Protein AF-A0A6G1KBC6-F1 (afdb_monomer)

Organism: NCBI:txid1314801

Mean predicted aligned error: 4.46 Å

Sequence (61 aa):
MELHEGAYNTCWTATARQSETKSGKMYEPVGVRLPKMGYTEDEQLATKVWEWTQKELEAFK

Radius of gyration: 15.66 Å; Cα contacts (8 Å, |Δi|>4): 27; chains: 1; bounding box: 32×29×40 Å

Solvent-accessible surface area (backbone atoms only — not comparable to full-atom values): 4000 Å² total; per-residue (Å²): 132,58,86,78,55,73,52,47,38,59,55,44,70,75,69,54,57,72,91,75,54,58,92,99,63,57,57,59,74,63,81,34,70,54,79,91,56,92,69,78,80,40,64,69,59,52,49,52,52,50,55,52,51,57,58,65,50,59,82,77,110

pLDDT: mean 91.29, std 5.84, range [67.75, 98.38]

Foldseek 3Di:
DPPVQVCVQVVCQVPPDPVLDDPLWDAPPHSHTDDDDDCSPVPVVVVVVVVVVVVVCVVVD

Secondary structure (DSSP, 8-state):
--GGGGGHHHHHHHHS-GGG--TT--BSSTT-BPPP-TTTT-HHHHHHHHHHHHHHHGGG-

Structure (mmCIF, N/CA/C/O backbone):
data_AF-A0A6G1KBC6-F1
#
_entry.id   AF-A0A6G1KBC6-F1
#
loop_
_atom_site.group_PDB
_atom_site.id
_atom_site.type_symbol
_atom_site.label_atom_id
_atom_site.label_alt_id
_atom_site.label_comp_id
_atom_site.label_asym_id
_atom_site.label_entity_id
_atom_site.label_seq_id
_atom_site.pdbx_PDB_ins_code
_atom_site.Cartn_x
_atom_site.Cartn_y
_atom_site.Cartn_z
_atom_site.occupancy
_atom_site.B_iso_or_equiv
_atom_site.auth_seq_id
_atom_site.auth_comp_id
_atom_site.auth_asym_id
_atom_site.auth_atom_id
_atom_site.pdbx_PDB_model_num
ATOM 1 N N . MET A 1 1 ? -2.237 -9.879 -2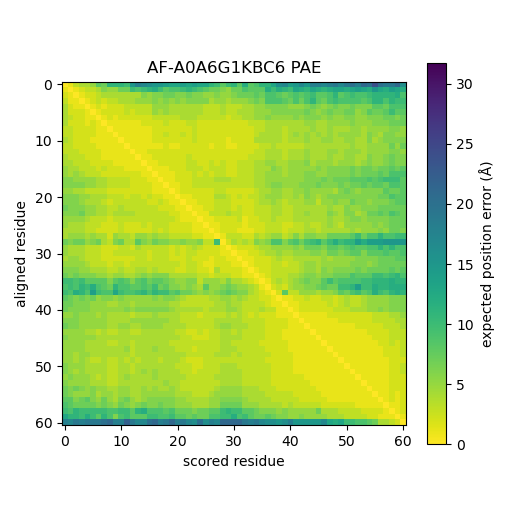1.334 1.00 67.75 1 MET A N 1
ATOM 2 C CA . MET A 1 1 ? -1.708 -10.387 -20.064 1.00 67.75 1 MET A CA 1
ATOM 3 C C . MET A 1 1 ? -2.157 -11.824 -19.958 1.00 67.75 1 MET A C 1
ATOM 5 O O . MET A 1 1 ? -3.358 -12.068 -19.882 1.00 67.75 1 MET A O 1
ATOM 9 N N . GLU A 1 2 ? -1.217 -12.747 -20.045 1.00 86.88 2 GLU A N 1
ATOM 10 C CA . GLU A 1 2 ? -1.445 -14.159 -19.765 1.00 86.88 2 GLU A CA 1
ATOM 11 C C . GLU A 1 2 ? -1.597 -14.359 -18.251 1.00 86.88 2 GLU A C 1
ATOM 13 O O . GLU A 1 2 ? -1.036 -13.601 -17.459 1.00 86.88 2 GLU A O 1
ATOM 18 N N . LEU A 1 3 ? -2.329 -15.393 -17.822 1.00 85.94 3 LEU A N 1
ATOM 19 C CA . LEU A 1 3 ? -2.635 -15.637 -16.401 1.00 85.94 3 LEU A CA 1
ATOM 20 C C . LEU A 1 3 ? -1.390 -15.604 -15.493 1.00 85.94 3 LEU A C 1
ATOM 22 O O . LEU A 1 3 ? -1.441 -15.106 -14.371 1.00 85.94 3 LEU A O 1
ATOM 26 N N . HIS A 1 4 ? -0.269 -16.129 -15.983 1.00 87.38 4 HIS A N 1
ATOM 27 C CA . HIS A 1 4 ? 0.973 -16.224 -15.221 1.00 87.38 4 HIS A CA 1
ATOM 28 C C . HIS A 1 4 ? 1.689 -14.872 -15.043 1.00 87.38 4 HIS A C 1
ATOM 30 O O . HIS A 1 4 ? 2.463 -14.713 -14.100 1.00 87.38 4 HIS A O 1
ATOM 36 N N . GLU A 1 5 ? 1.419 -13.885 -15.901 1.00 89.38 5 GLU A N 1
ATOM 37 C CA . GLU A 1 5 ? 2.075 -12.573 -15.864 1.00 89.38 5 GLU A CA 1
ATOM 38 C C . GLU A 1 5 ? 1.550 -11.687 -14.723 1.00 89.38 5 GLU A C 1
ATOM 40 O O . GLU A 1 5 ? 2.250 -10.779 -14.274 1.00 89.38 5 GLU A O 1
ATOM 45 N N . GLY A 1 6 ? 0.353 -11.968 -14.189 1.00 86.88 6 GLY A N 1
ATOM 46 C CA . GLY A 1 6 ? -0.244 -11.185 -13.099 1.00 86.88 6 GLY A CA 1
ATOM 47 C C . GLY A 1 6 ? 0.600 -11.162 -11.817 1.00 86.88 6 GLY A C 1
ATOM 48 O O . GLY A 1 6 ? 0.582 -10.183 -11.074 1.00 86.88 6 GLY A O 1
ATOM 49 N N . ALA A 1 7 ? 1.400 -12.205 -11.576 1.00 90.94 7 ALA A N 1
ATOM 50 C CA . ALA A 1 7 ? 2.272 -12.291 -10.404 1.00 90.94 7 ALA A CA 1
ATOM 51 C C . ALA A 1 7 ? 3.567 -11.468 -10.539 1.00 90.94 7 ALA A C 1
ATOM 53 O O . ALA A 1 7 ? 4.221 -11.181 -9.533 1.00 90.94 7 ALA A O 1
ATOM 54 N N . TYR A 1 8 ? 3.958 -11.073 -11.756 1.00 94.00 8 TYR A N 1
ATOM 55 C CA . TYR A 1 8 ? 5.282 -10.501 -12.018 1.00 94.00 8 TYR A CA 1
ATOM 56 C C . TYR A 1 8 ? 5.543 -9.216 -11.245 1.00 94.00 8 TYR A C 1
ATOM 58 O O . TYR A 1 8 ? 6.632 -9.030 -10.706 1.00 94.00 8 TYR A O 1
ATOM 66 N N . ASN A 1 9 ? 4.543 -8.343 -11.146 1.00 92.06 9 ASN A N 1
ATOM 67 C CA . ASN A 1 9 ? 4.704 -7.070 -10.459 1.00 92.06 9 ASN A CA 1
ATOM 68 C C . ASN A 1 9 ? 4.905 -7.249 -8.946 1.00 92.06 9 ASN A C 1
ATOM 70 O O . ASN A 1 9 ? 5.743 -6.574 -8.346 1.00 92.06 9 ASN A O 1
ATOM 74 N N . THR A 1 10 ? 4.197 -8.203 -8.336 1.00 91.06 10 THR A N 1
ATOM 75 C CA . THR A 1 10 ? 4.373 -8.547 -6.919 1.00 91.06 10 THR A CA 1
ATOM 76 C C . THR A 1 10 ? 5.726 -9.208 -6.676 1.00 91.06 10 THR A C 1
ATOM 78 O O . THR A 1 10 ? 6.425 -8.808 -5.746 1.00 91.06 10 THR A O 1
ATOM 81 N N . CYS A 1 11 ? 6.135 -10.158 -7.527 1.00 94.19 11 CYS A N 1
ATOM 82 C CA . CYS A 1 11 ? 7.455 -10.788 -7.441 1.00 94.19 11 CYS A CA 1
ATOM 83 C C . CYS A 1 11 ? 8.577 -9.751 -7.557 1.00 94.19 11 CYS A C 1
ATOM 85 O O . CYS A 1 11 ? 9.458 -9.715 -6.704 1.00 94.19 11 CYS A O 1
ATOM 87 N N . TRP A 1 12 ? 8.505 -8.862 -8.551 1.00 94.94 12 TRP A N 1
ATOM 88 C CA . TRP A 1 12 ? 9.463 -7.771 -8.703 1.00 94.94 12 TRP A CA 1
ATOM 89 C C . TRP A 1 12 ? 9.477 -6.855 -7.477 1.00 94.94 12 TRP A C 1
ATOM 91 O O . TRP A 1 12 ? 10.542 -6.623 -6.922 1.00 94.94 12 TRP A O 1
ATOM 101 N N . THR A 1 13 ? 8.321 -6.399 -6.987 1.00 91.94 13 THR A N 1
ATOM 102 C CA . THR A 1 13 ? 8.256 -5.504 -5.813 1.00 91.94 13 THR A CA 1
ATOM 103 C C . THR A 1 13 ? 8.868 -6.147 -4.563 1.00 91.94 13 THR A C 1
ATOM 105 O O . THR A 1 13 ? 9.492 -5.455 -3.761 1.00 91.94 13 THR A O 1
ATOM 108 N N . ALA A 1 14 ? 8.722 -7.465 -4.400 1.00 92.50 14 ALA A N 1
ATOM 109 C CA . ALA A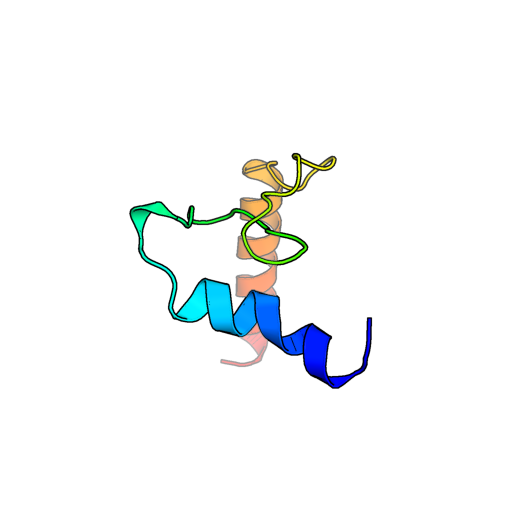 1 14 ? 9.271 -8.203 -3.266 1.00 92.50 14 ALA A CA 1
ATOM 110 C C . ALA A 1 14 ? 10.798 -8.399 -3.332 1.00 92.50 14 ALA A C 1
ATOM 112 O O . ALA A 1 14 ? 11.428 -8.556 -2.287 1.00 92.50 14 ALA A O 1
ATOM 113 N N . THR A 1 15 ? 11.397 -8.413 -4.530 1.00 94.19 15 THR A N 1
ATOM 114 C CA . THR A 1 15 ? 12.820 -8.761 -4.720 1.00 94.19 15 THR A CA 1
ATOM 115 C C . THR A 1 15 ? 13.681 -7.651 -5.321 1.00 94.19 15 THR A C 1
ATOM 117 O O . THR A 1 15 ? 14.904 -7.786 -5.357 1.00 94.19 15 THR A O 1
ATOM 120 N N . ALA A 1 16 ? 13.074 -6.584 -5.842 1.00 94.12 16 ALA A N 1
ATOM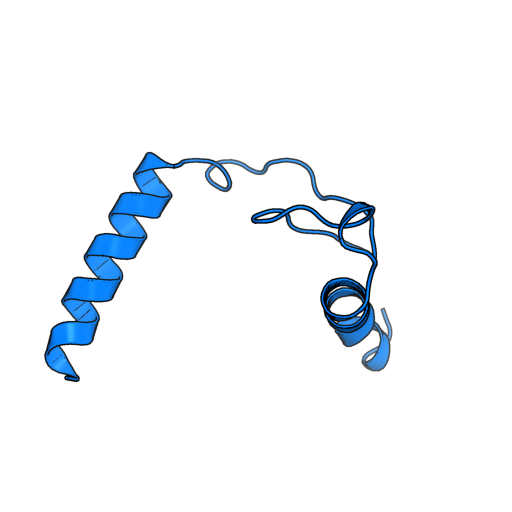 121 C CA . ALA A 1 16 ? 13.780 -5.453 -6.429 1.00 94.12 16 ALA A CA 1
ATOM 122 C C . ALA A 1 16 ? 14.656 -4.745 -5.391 1.00 94.12 16 ALA A C 1
ATOM 124 O O . ALA A 1 16 ? 14.430 -4.822 -4.177 1.00 94.12 16 ALA A O 1
ATOM 125 N N . ARG A 1 17 ? 15.670 -4.016 -5.861 1.00 95.50 17 ARG A N 1
ATOM 126 C CA . ARG A 1 17 ? 16.515 -3.232 -4.958 1.00 95.50 17 ARG A CA 1
ATOM 127 C C . ARG A 1 17 ? 15.669 -2.136 -4.315 1.00 95.50 17 ARG A C 1
ATOM 129 O O . ARG A 1 17 ? 14.780 -1.564 -4.941 1.00 95.50 17 ARG A O 1
ATOM 136 N N . GLN A 1 18 ? 16.003 -1.763 -3.082 1.00 89.44 18 GLN A N 1
ATOM 137 C CA . GLN A 1 18 ? 15.300 -0.678 -2.385 1.00 89.44 18 GLN A CA 1
ATOM 138 C C . GLN A 1 18 ? 15.347 0.651 -3.156 1.00 89.44 18 GLN A C 1
ATOM 140 O O . GLN A 1 18 ? 14.423 1.444 -3.058 1.00 89.44 18 GLN A O 1
ATOM 145 N N . SER A 1 19 ? 16.391 0.886 -3.959 1.00 93.12 19 SER A N 1
ATOM 146 C CA . SER A 1 19 ? 16.509 2.070 -4.823 1.00 93.12 19 SER A CA 1
ATOM 147 C C . SER A 1 19 ? 15.511 2.100 -5.985 1.00 93.12 19 SER A C 1
ATOM 149 O O . SER A 1 19 ? 15.300 3.154 -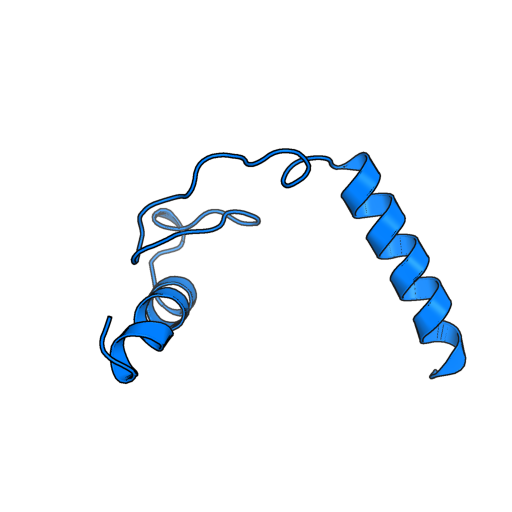6.575 1.00 93.12 19 SER A O 1
ATOM 151 N N . GLU A 1 20 ? 14.944 0.951 -6.350 1.00 91.56 20 GLU A N 1
ATOM 152 C CA . GLU A 1 20 ? 14.024 0.790 -7.482 1.00 91.56 20 GLU A CA 1
ATOM 153 C C . GLU A 1 20 ? 12.555 0.865 -7.045 1.00 91.56 20 GLU A C 1
ATOM 155 O O . GLU A 1 20 ? 11.664 0.987 -7.883 1.00 91.56 20 GLU A O 1
ATOM 160 N N . THR A 1 21 ? 12.290 0.828 -5.735 1.00 91.19 21 THR A N 1
ATOM 161 C CA . THR A 1 21 ? 10.944 0.878 -5.162 1.00 91.19 21 THR A CA 1
ATOM 162 C C . THR A 1 21 ? 10.790 2.072 -4.226 1.00 91.19 21 THR A C 1
ATOM 164 O O . THR A 1 21 ? 11.747 2.671 -3.739 1.00 91.19 21 THR A O 1
ATOM 167 N N . LYS A 1 22 ? 9.542 2.467 -3.977 1.00 90.06 22 LYS A N 1
ATOM 168 C CA . LYS A 1 22 ? 9.217 3.547 -3.043 1.00 90.06 22 LYS A CA 1
ATOM 169 C C . LYS A 1 22 ? 8.019 3.131 -2.219 1.00 90.06 22 LYS A C 1
ATOM 171 O O . LYS A 1 22 ? 6.987 2.776 -2.785 1.00 90.06 22 LYS A O 1
ATOM 176 N N . SER A 1 23 ? 8.168 3.213 -0.899 1.00 87.00 23 SER A N 1
ATOM 177 C CA . SER A 1 23 ? 7.094 2.892 0.038 1.00 87.00 23 SER A CA 1
ATOM 178 C C . SER A 1 23 ? 5.836 3.714 -0.262 1.00 87.00 23 SER A C 1
ATOM 180 O O . SER A 1 23 ? 5.917 4.900 -0.608 1.00 87.00 23 SER A O 1
ATOM 182 N N . GLY A 1 24 ? 4.680 3.057 -0.180 1.00 86.62 24 GLY A N 1
ATOM 183 C CA . GLY A 1 24 ? 3.374 3.657 -0.456 1.00 86.62 24 GLY A CA 1
ATOM 184 C C . GLY A 1 24 ? 3.128 4.023 -1.924 1.00 86.62 24 GLY A C 1
ATOM 185 O O . GLY A 1 24 ? 2.254 4.844 -2.194 1.00 86.62 24 GLY A O 1
ATOM 186 N N . LYS A 1 25 ? 3.904 3.488 -2.879 1.00 89.56 25 LYS A N 1
ATOM 187 C CA . LYS A 1 25 ? 3.676 3.685 -4.322 1.00 89.56 25 LYS A CA 1
ATOM 188 C C . LYS A 1 25 ? 3.239 2.397 -5.001 1.00 89.56 25 LYS A C 1
ATOM 190 O O . LYS A 1 25 ? 3.680 1.313 -4.639 1.00 89.56 25 LYS A O 1
ATOM 195 N N . MET A 1 26 ? 2.390 2.561 -6.010 1.00 89.19 26 MET A N 1
ATOM 196 C CA . MET A 1 26 ? 1.889 1.489 -6.859 1.00 89.19 26 MET A CA 1
ATOM 197 C C . MET A 1 26 ? 2.622 1.508 -8.204 1.00 89.19 26 MET A C 1
ATOM 199 O O . MET A 1 26 ? 2.934 2.582 -8.728 1.00 89.19 26 MET A O 1
ATOM 203 N N . TYR A 1 27 ? 2.902 0.324 -8.743 1.00 90.88 27 TYR A N 1
ATOM 204 C CA . TYR A 1 27 ? 3.638 0.128 -9.990 1.00 90.88 27 TYR A CA 1
ATOM 205 C C . TYR A 1 27 ? 2.834 -0.784 -10.917 1.00 90.88 27 TYR A C 1
ATOM 207 O O . TYR A 1 27 ? 2.306 -1.781 -10.434 1.00 90.88 27 TYR A O 1
ATOM 215 N N . GLU A 1 28 ? 2.727 -0.452 -12.205 1.00 87.19 28 GLU A N 1
ATOM 216 C CA . GLU A 1 28 ? 2.091 -1.275 -13.236 1.00 87.19 28 GLU A CA 1
ATOM 217 C C . GLU A 1 28 ? 2.446 -0.809 -14.674 1.00 87.19 28 GLU A C 1
ATOM 219 O O . GLU A 1 28 ? 2.306 0.381 -14.970 1.00 87.19 28 GLU A O 1
ATOM 224 N N . PRO A 1 29 ? 2.835 -1.728 -15.589 1.00 87.38 29 PRO A N 1
ATOM 225 C CA . PRO A 1 29 ? 3.380 -3.060 -15.305 1.00 87.38 29 PRO A CA 1
ATOM 226 C C . PRO A 1 29 ? 4.836 -2.962 -14.807 1.00 87.38 29 PRO A C 1
ATOM 228 O O . PRO A 1 29 ? 5.557 -2.061 -15.214 1.00 87.38 29 PRO A O 1
ATOM 231 N N . VAL A 1 30 ? 5.248 -3.881 -13.921 1.00 90.38 30 VAL A N 1
ATOM 232 C CA . VAL A 1 30 ? 6.621 -4.132 -13.406 1.00 90.38 30 VAL A CA 1
ATOM 233 C C . VAL A 1 30 ? 7.567 -2.921 -13.435 1.00 90.38 30 VAL A C 1
ATOM 235 O O . VAL A 1 30 ? 8.191 -2.614 -14.447 1.00 90.38 30 VAL A O 1
ATOM 238 N N . GLY A 1 31 ? 7.723 -2.243 -12.299 1.00 88.56 31 GLY A N 1
ATOM 239 C CA . GLY A 1 31 ? 8.670 -1.127 -12.171 1.00 88.56 31 GLY A CA 1
ATOM 240 C C . GLY A 1 31 ? 8.229 0.196 -12.790 1.00 88.56 31 GLY A C 1
ATOM 241 O O . GLY A 1 31 ? 8.847 1.229 -12.527 1.00 88.56 31 GLY A O 1
ATOM 242 N N . VAL A 1 32 ? 7.112 0.224 -13.514 1.00 91.88 32 VAL A N 1
ATOM 243 C CA . VAL A 1 32 ? 6.510 1.471 -13.995 1.00 91.88 32 VAL A CA 1
ATOM 244 C C . VAL A 1 32 ? 5.626 2.063 -12.906 1.00 91.88 32 VAL A C 1
ATOM 246 O O . VAL A 1 32 ? 4.557 1.546 -12.613 1.00 91.88 32 VAL A O 1
ATOM 249 N N . ARG A 1 33 ? 6.057 3.158 -12.274 1.00 88.75 33 ARG A N 1
ATOM 250 C CA . ARG A 1 33 ? 5.257 3.822 -11.237 1.00 88.75 33 ARG A CA 1
ATOM 251 C C . ARG A 1 33 ? 3.970 4.397 -11.832 1.00 88.75 33 ARG A C 1
ATOM 253 O O . ARG A 1 33 ? 4.029 5.218 -12.746 1.00 88.75 33 ARG A O 1
ATOM 260 N N . LEU A 1 34 ? 2.832 4.068 -11.225 1.00 89.75 34 LEU A N 1
ATOM 261 C CA . LEU A 1 34 ? 1.560 4.688 -11.576 1.00 89.75 34 LEU A CA 1
ATOM 262 C C . LEU A 1 34 ? 1.486 6.145 -11.081 1.00 89.75 34 LEU A C 1
ATOM 264 O O . LEU A 1 34 ? 2.003 6.476 -10.001 1.00 89.75 34 LEU A O 1
ATOM 268 N N . PRO A 1 35 ? 0.840 7.038 -11.853 1.00 87.06 35 PRO A N 1
ATOM 269 C CA . PRO A 1 35 ? 0.562 8.392 -11.401 1.00 87.06 35 PRO A CA 1
ATOM 270 C C . PRO A 1 35 ? -0.395 8.377 -10.203 1.00 87.06 35 PRO A C 1
ATOM 272 O O . PRO A 1 35 ? -1.101 7.403 -9.950 1.00 87.06 35 PRO A O 1
ATOM 275 N N . LYS A 1 36 ? -0.424 9.487 -9.461 1.00 84.50 36 LYS A N 1
ATOM 276 C CA . LYS A 1 36 ? -1.396 9.685 -8.378 1.00 84.50 36 LYS A CA 1
ATOM 277 C C . LYS A 1 36 ? -2.809 9.664 -8.960 1.00 84.50 36 LYS A C 1
ATOM 279 O O . LYS A 1 36 ? -3.034 10.286 -9.998 1.00 84.50 36 LYS A O 1
ATOM 284 N N . MET A 1 37 ? -3.754 9.019 -8.282 1.00 83.31 37 MET A N 1
ATOM 285 C CA . MET A 1 37 ? -5.146 8.951 -8.729 1.00 83.31 37 MET A CA 1
ATOM 286 C C . MET A 1 37 ? -6.072 9.439 -7.616 1.00 83.31 37 MET A C 1
ATOM 288 O O . MET A 1 37 ? -6.181 8.803 -6.576 1.00 83.31 37 MET A O 1
ATOM 292 N N . GLY A 1 38 ? -6.754 10.569 -7.823 1.00 87.88 38 GLY A N 1
ATOM 293 C CA . GLY A 1 38 ? -7.764 11.074 -6.885 1.00 87.88 38 GLY A CA 1
ATOM 294 C C . GLY A 1 38 ? -7.288 11.098 -5.426 1.00 87.88 38 GLY A C 1
ATOM 295 O O . GLY A 1 38 ? -6.348 11.810 -5.082 1.00 87.88 38 GLY A O 1
ATOM 296 N N . TYR A 1 39 ? -7.936 10.294 -4.585 1.00 90.38 39 TYR A N 1
ATOM 297 C CA . TYR A 1 39 ? -7.713 10.210 -3.140 1.00 90.38 39 TYR A CA 1
ATOM 298 C C . TYR A 1 39 ? -6.555 9.285 -2.715 1.00 90.38 39 TYR A C 1
ATOM 300 O O . TYR A 1 39 ? -6.324 9.120 -1.521 1.00 90.38 39 TYR A O 1
ATOM 308 N N . THR A 1 40 ? -5.804 8.675 -3.642 1.00 87.81 40 THR A N 1
ATOM 309 C CA . THR A 1 40 ? -4.746 7.693 -3.302 1.00 87.81 40 THR A CA 1
ATOM 310 C C . THR A 1 40 ? -3.600 8.260 -2.465 1.00 87.81 40 THR A C 1
ATOM 312 O O . THR A 1 40 ? -2.797 7.501 -1.935 1.00 87.81 40 THR A O 1
ATOM 315 N N . GLU A 1 41 ? -3.469 9.585 -2.393 1.00 87.94 41 GLU A N 1
ATOM 316 C CA . GLU A 1 41 ? -2.468 10.257 -1.559 1.00 87.94 41 GLU A CA 1
ATOM 317 C C . GLU A 1 41 ? -3.091 11.210 -0.525 1.00 87.94 41 GLU A C 1
ATOM 319 O O . GLU A 1 41 ? -2.407 12.088 -0.005 1.00 87.94 41 GLU A O 1
ATOM 324 N N . ASP A 1 42 ? -4.385 11.060 -0.229 1.00 93.31 42 ASP A N 1
ATOM 325 C CA . ASP A 1 42 ? -5.040 11.811 0.841 1.00 93.31 42 ASP A CA 1
ATOM 326 C C . ASP A 1 42 ? -4.697 11.189 2.206 1.00 93.31 42 ASP A C 1
ATOM 328 O O . ASP A 1 42 ? -5.281 10.190 2.632 1.00 93.31 42 ASP A O 1
ATOM 332 N N . GLU A 1 43 ? -3.723 11.785 2.897 1.00 93.00 43 GLU A N 1
ATOM 333 C CA . GLU A 1 43 ? -3.259 11.328 4.214 1.00 93.00 43 GLU A CA 1
ATOM 334 C C . GLU A 1 43 ? -4.345 11.426 5.299 1.00 93.00 43 GLU A C 1
ATOM 336 O O . GLU A 1 43 ? -4.385 10.601 6.220 1.00 93.00 43 GLU A O 1
ATOM 341 N N . GLN A 1 44 ? -5.264 12.394 5.188 1.00 96.50 44 GLN A N 1
ATOM 342 C CA . GLN A 1 44 ? -6.361 12.535 6.146 1.00 96.50 44 GLN A CA 1
ATOM 343 C C . GLN A 1 44 ? -7.364 11.400 5.970 1.00 96.50 44 GLN A C 1
ATOM 345 O O . GLN A 1 44 ? -7.817 10.812 6.955 1.00 96.50 44 GLN A O 1
ATOM 350 N N . LEU A 1 45 ? -7.702 11.069 4.723 1.00 96.19 45 LEU A N 1
ATOM 351 C CA . LEU A 1 45 ? -8.573 9.939 4.426 1.00 96.19 45 LEU A CA 1
ATOM 352 C C . LEU A 1 45 ? -7.918 8.613 4.830 1.00 96.19 45 LEU A C 1
ATOM 354 O O . LEU A 1 45 ? -8.586 7.779 5.438 1.00 96.19 45 LEU A O 1
ATOM 358 N N . ALA A 1 46 ? -6.619 8.443 4.567 1.00 94.69 46 ALA A N 1
ATOM 359 C CA . ALA A 1 46 ? -5.870 7.262 4.992 1.00 94.69 46 ALA A CA 1
ATOM 360 C C 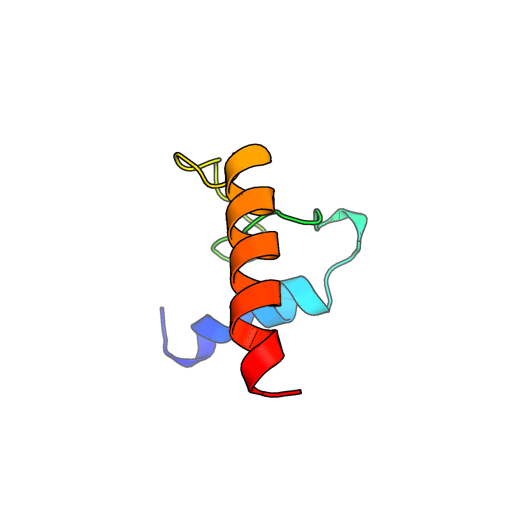. ALA A 1 46 ? -5.936 7.063 6.516 1.00 94.69 46 ALA A C 1
ATOM 362 O O . ALA A 1 46 ? -6.226 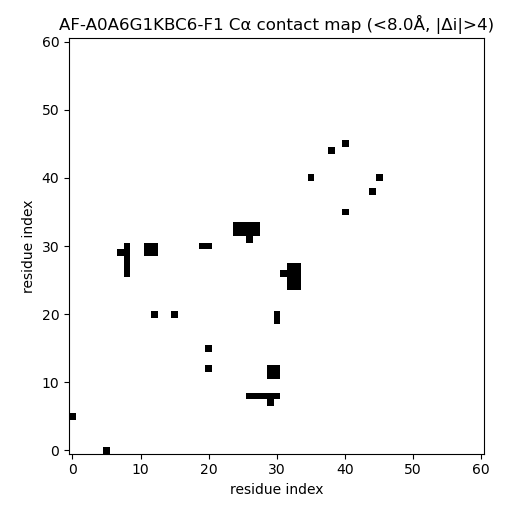5.961 6.982 1.00 94.69 46 ALA A O 1
ATOM 363 N N . THR A 1 47 ? -5.755 8.141 7.286 1.00 97.69 47 THR A N 1
ATOM 364 C CA . THR A 1 47 ? -5.871 8.113 8.754 1.00 97.69 47 THR A CA 1
ATOM 365 C C . THR A 1 47 ? -7.279 7.727 9.200 1.00 97.69 47 THR A C 1
ATOM 367 O O . THR A 1 47 ? -7.439 6.811 10.003 1.00 97.69 47 THR A O 1
ATOM 370 N N . LYS A 1 48 ? -8.313 8.352 8.623 1.00 98.25 48 LYS A N 1
ATOM 371 C CA . LYS A 1 48 ? -9.715 8.050 8.958 1.00 98.25 48 LYS A CA 1
ATOM 372 C C . LYS A 1 48 ? -10.067 6.585 8.703 1.00 98.25 48 LYS A C 1
ATOM 374 O O . LYS A 1 48 ? -10.717 5.956 9.535 1.00 98.25 48 LYS A O 1
ATOM 379 N N . VAL A 1 49 ? -9.636 6.036 7.564 1.00 97.19 49 VAL A N 1
ATOM 380 C CA . VAL A 1 49 ? -9.873 4.626 7.217 1.00 97.19 49 VAL A CA 1
ATOM 381 C C . VAL A 1 49 ? -9.126 3.701 8.176 1.00 97.19 49 VAL A C 1
ATOM 383 O O . VAL A 1 49 ? -9.688 2.692 8.604 1.00 97.19 49 VAL A O 1
ATOM 386 N N . TRP A 1 50 ? -7.892 4.045 8.547 1.00 97.62 50 TRP A N 1
ATOM 387 C CA . TRP A 1 50 ? -7.112 3.273 9.511 1.00 97.62 50 TRP A CA 1
ATOM 388 C C . TRP A 1 50 ? -7.791 3.213 10.882 1.00 97.62 50 TRP A C 1
ATOM 390 O O . TRP A 1 50 ? -8.024 2.121 11.399 1.00 97.62 50 TRP A O 1
ATOM 400 N N . GLU A 1 51 ? -8.156 4.365 11.446 1.00 98.38 51 GLU A N 1
ATOM 401 C CA . GLU A 1 51 ? -8.822 4.461 12.751 1.00 98.38 51 GLU A CA 1
ATOM 402 C C . GLU A 1 51 ? -10.159 3.718 12.765 1.00 98.38 51 GLU A C 1
ATOM 404 O O . GLU A 1 51 ? -10.431 2.946 13.687 1.00 98.38 51 GLU A O 1
ATOM 409 N N . TRP A 1 52 ? -10.969 3.896 11.717 1.00 98.38 52 TRP A N 1
ATOM 410 C CA . TRP A 1 52 ? -12.219 3.159 11.564 1.00 98.38 52 TRP A CA 1
ATOM 411 C C . TRP A 1 52 ? -11.975 1.646 11.527 1.00 98.38 52 TRP A C 1
ATOM 413 O O . TRP A 1 52 ? -12.607 0.910 12.279 1.00 98.38 52 TRP A O 1
ATOM 423 N N . THR A 1 53 ? -11.002 1.181 10.738 1.00 97.94 53 THR A N 1
ATOM 424 C CA . THR A 1 53 ? -10.676 -0.252 10.634 1.00 97.94 53 THR A CA 1
ATOM 425 C C . THR A 1 53 ? -10.226 -0.824 11.976 1.00 97.94 53 THR A C 1
ATOM 427 O O . THR A 1 53 ? -10.666 -1.905 12.361 1.00 97.94 53 THR A O 1
ATOM 430 N N . GLN A 1 54 ? -9.371 -0.107 12.716 1.00 98.31 54 GLN A N 1
ATOM 431 C CA . GLN A 1 54 ? -8.933 -0.547 14.043 1.00 98.31 54 GLN A CA 1
ATOM 432 C C . GLN A 1 54 ? -10.117 -0.710 14.998 1.00 98.31 54 GLN A C 1
ATOM 434 O O . GLN A 1 54 ? -10.167 -1.712 15.707 1.00 98.31 54 GLN A O 1
ATOM 439 N N . LYS A 1 55 ? -11.080 0.218 14.960 1.00 98.12 55 LYS A N 1
ATOM 440 C CA . LYS A 1 55 ? -12.306 0.158 15.762 1.00 98.12 55 LYS A CA 1
ATOM 441 C C . LYS A 1 55 ? -13.193 -1.037 15.394 1.00 98.12 55 LYS A C 1
ATOM 443 O O . LYS A 1 55 ? -13.652 -1.735 16.289 1.00 98.12 55 LYS A O 1
ATOM 448 N N . GLU A 1 56 ? -13.418 -1.311 14.108 1.00 98.06 56 GLU A N 1
ATOM 449 C CA . GLU A 1 56 ? -14.218 -2.478 13.685 1.00 98.06 56 GLU A CA 1
ATOM 450 C C . GLU A 1 56 ? -13.575 -3.805 14.121 1.00 98.06 56 GLU A C 1
ATOM 452 O O . GLU A 1 56 ? -14.264 -4.753 14.501 1.00 98.06 56 GLU A O 1
ATOM 457 N N . LEU A 1 57 ? -12.239 -3.871 14.114 1.00 97.81 57 LEU A N 1
ATOM 458 C CA . LEU A 1 57 ? -11.494 -5.058 14.531 1.00 97.81 57 LEU A CA 1
ATOM 459 C C . LEU A 1 57 ? -11.502 -5.292 16.049 1.00 97.81 57 LEU A C 1
ATOM 461 O O . LEU A 1 57 ? -11.205 -6.406 16.477 1.00 97.81 57 LEU A O 1
ATOM 465 N N . GLU A 1 58 ? -11.854 -4.302 16.876 1.00 97.12 58 GLU A N 1
ATOM 466 C CA . GLU A 1 58 ? -11.968 -4.486 18.333 1.00 97.12 58 GLU A CA 1
ATOM 467 C C . GLU A 1 58 ? -13.028 -5.523 18.713 1.00 97.12 58 GLU A C 1
ATOM 469 O O . GLU A 1 58 ? -12.861 -6.209 19.716 1.00 97.12 58 GLU A O 1
ATOM 474 N N . ALA A 1 59 ? -14.066 -5.702 17.892 1.00 95.69 59 ALA A N 1
ATOM 475 C CA . ALA A 1 59 ? -15.095 -6.719 18.113 1.00 95.69 59 ALA A CA 1
ATOM 476 C C . ALA A 1 59 ? -14.588 -8.168 17.950 1.00 95.69 59 ALA A C 1
ATOM 478 O O . ALA A 1 59 ? -15.285 -9.102 18.341 1.00 95.69 59 ALA A O 1
ATOM 479 N N . PHE A 1 60 ? -13.402 -8.358 17.362 1.00 94.12 60 PHE A N 1
ATOM 480 C CA . PHE A 1 60 ? -12.810 -9.666 17.056 1.00 94.12 60 PHE A CA 1
ATOM 481 C C . PHE A 1 60 ? -11.500 -9.933 17.816 1.00 94.12 60 PHE A C 1
ATOM 483 O O . PHE A 1 60 ? -10.802 -10.899 17.497 1.00 94.12 60 PHE A O 1
ATOM 490 N N . LYS A 1 61 ? -11.146 -9.070 18.774 1.00 69.31 61 LYS A N 1
ATOM 491 C CA . LYS A 1 61 ? -10.023 -9.275 19.700 1.00 69.31 61 LYS A CA 1
ATOM 492 C C . LYS A 1 61 ? -10.461 -10.102 20.902 1.00 69.31 61 LYS A C 1
ATOM 494 O O . LYS A 1 61 ? -9.642 -10.944 21.328 1.00 69.31 61 LYS A O 1
#

=== Feature glossary ===
A reading guide for the features in this record.

Start from the sequence.

  · This is the polypeptide sequence — one letter per residue, N-terminus first. Length ranges from a few dozen residues for small domains to over a thousand for large multi-domain proteins.

Fold it, and you get atomic coordinates and the backbone conformation that goes with them.

  · Structure coordinates are given as an mmCIF _atom_site loop: one row per atom with element, residue name, chain id, sequence number, and x/y/z position in Å. Only the four main-chain atoms per residue are included here; side chains are omitted to keep the record compact.

  · Backb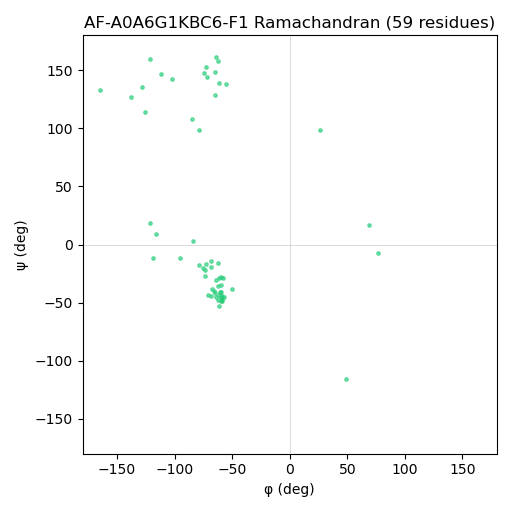one dihedral angles. Every residue except chain termini has a φ (preceding-C → N → Cα → C) and a ψ (N → Cα → C → next-N). They are reported in degrees following the IUPAC sign convention. Secondary structure is essentially a statement about which (φ, ψ) basin each residue occupies.

  · The SS8 string is DSSP's per-residue secondary-structure call. α-helix (H) means an i→i+4 H-bond ladd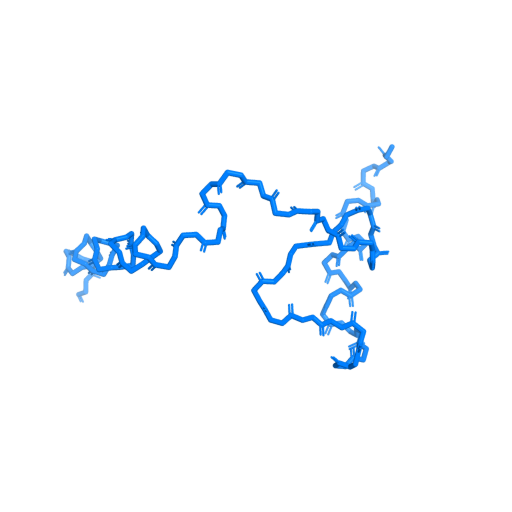er; β-strand (E) means the residue participates in a β-sheet; 3₁₀ (G) and π (I) are tighter and wider helices; T/S are turns/bends; '-' is loop.

  · SS3 is a coarse helix/strand/coil call (letters a/b/c) made by the P-SEA algorithm from inter-Cα distances and dihedrals. It is less detailed than DSSP but needs only Cα positions.

Summarize the fold with a handful of shape descriptors and a per-residue structural alphabet.

  · Radius of gyration (Rg) is the root-mean-square distance of Cα atoms from their centroid — a single number for overall size and compactness. A globular domain of N residues has Rg ≈ 2.2·N^0.38 Å; an extended or disordered chain has a much larger Rg. The Cα contact count is the number of residue pairs whose Cα atoms are within 8 Å and are more than four positions apart in sequence — a standard proxy for tertiary packing density. The bounding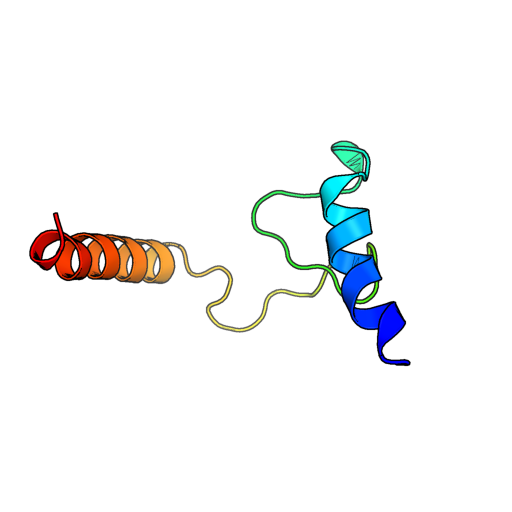 box is the smallest axis-aligned box enclosing all Cα atoms.

  · The Foldseek 3Di string encodes local tertiary geometry as a 20-letter alphabet — one character per residue — derived from the relative positions of nearby Cα atoms. Unlike the amino-acid sequence, 3Di is a direct function of the 3D structure, so two proteins with the same fold have similar 3Di strings even at low sequence identity.

  · Solvent-accessible surface area (SASA) is the area in Å² traced out by the centre of a 1.4 Å probe sphere (a water molecule) rolled over the protein's van der Waals surface (Shrake–Rupley / Lee–Richards construction). Buried residues have near-zero SASA; fully exposed residues can exceed 200 Å². The total SASA scales roughly with the number of surface residues.

Ask how reliable the model is.

  · pLDDT (predicted Local Distance Difference Test) is AlphaFold's per-residue confidence score, ranging from 0 to 100. Values above 90 indicate high confidence (typically well-packed cores); 70–90 is confident; 50–70 low confidence; below 50 usually means the region is disordered or the prediction is unreliable there. AlphaFold stores pLDDT in the mmCIF B-factor column.

  · B-factor (Debye–Waller factor) reflects atomic displacement in the crystal lattice. It is an experimental observable (units Å²), not a prediction; low values mean the atom is pinned down, high values mean it moves or is heterogeneous across the crystal.

  · Predicted Aligned Error (PAE) is an AlphaFold confidence matrix: entry (i, j) is the expected error in the position of residue j, in ångströms, when the prediction is superimposed on the true structure at residue i. Low PAE within a block of residues means that block is internally rigid and well-predicted; high PAE between two blocks means their relative placement is uncertain even if each block individually is confident.

Place it in context: what it resembles, what it is annotated as, and how it looks.

  · Nearest PDB neighbors are the top structural matches found by Foldseek when searching this structure against the entire Protein Data Bank. Each hit reports a TM-score (0 to 1; >0.5 almost always implies the same fold) and an E-value. These are *structural* homologs — they may share no detectable sequence similarity.

  · Functional annotations link the protein to curated databases. InterPro entries identify conserved domains and families by matching the sequence against member-database signatures (Pfam, PROSITE, CDD, …). Gene Ontology (GO) terms describe molecular function, biological process, and cellular component in a controlled vocabulary. CATH places the structure in a hierarchical fold classification (Class/Architecture/Topology/Homologous-superfamily). The organism is the source species.

  · Three diagnostic plots accompany the record. The Cα contact map visualizes the tertiary structure as a 2D adjacency matrix (8 Å cutoff, sequence-local contacts suppressed). The Ramachandran plot shows the distribution of backbone (φ, ψ) torsions, with points in the α and β basins reflecting secondary structure content. The PAE plot shows AlphaFold's inter-residue confidence as a color matrix.

  · Six rendered views show the 3D structure from the faces of a cube — i.e. along ±x, ±y, ±z. Rendering representation is drawn randomly per protein from cartoon (secondary-structure ribbons), sticks (backbone bonds), or molecular surface; coloring is either N→C rainbow (blue at the N-terminus through red at the C-terminus) or one color per chain.